Protein AF-A0A1I7U3C0-F1 (afdb_monomer)

Mean predicted aligned error: 9.34 Å

Foldseek 3Di:
DVLLVVLVCVLLVLLQQLLCVVVCVVVVHDTPLNVCDPVSLVSSVVSLVRNLVVQVVVCVVVVFDDLLVVLSVVLSVLSCCLSVPQDSNDSVSSVVSSVCVVVNVVSNVVSRVVRVVVVVVVPPVPVVVVVVVVVVVVVVVVD

InterPro domains:
  IPR000537 UbiA prenyltransferase [PF01040] (5-101)
  IPR039653 Prenyltransferase [PTHR11048] (1-119)

Secondary structure (DSSP, 8-state):
-HHHHHHHHHHHHHHHHHHSHHHHHHHT---HHHHHGGGHHHHHHHHHHHHHHHHHHHHHHTT--HHHHHHHHHHHHHHHHHHHH--TT-HHHHHHHHHHHHHHHHHHHHHHHHHHHHHHHHSSSHHHHHHHHHHHHHHHHT-

Organism: NCBI:txid1561998

Structure (mmCIF, N/CA/C/O backbone):
data_AF-A0A1I7U3C0-F1
#
_entry.id   AF-A0A1I7U3C0-F1
#
loop_
_atom_site.group_PDB
_atom_site.id
_atom_site.type_symbol
_atom_site.label_atom_id
_atom_site.label_alt_id
_atom_site.label_comp_id
_atom_site.label_asym_id
_atom_site.label_entity_id
_atom_site.label_seq_id
_atom_site.pdbx_PDB_ins_code
_atom_site.Cartn_x
_atom_site.Cartn_y
_atom_site.Cartn_z
_atom_site.occupancy
_atom_site.B_iso_or_equiv
_atom_site.auth_seq_id
_atom_site.auth_comp_id
_atom_site.auth_asym_id
_atom_site.auth_atom_id
_atom_site.pdbx_PDB_model_num
ATOM 1 N N . MET A 1 1 ? 12.879 0.092 -0.201 1.00 81.75 1 MET A N 1
ATOM 2 C CA . MET A 1 1 ? 11.985 -1.072 -0.008 1.00 81.75 1 MET A CA 1
ATOM 3 C C . MET A 1 1 ? 11.524 -1.217 1.436 1.00 81.75 1 MET A C 1
ATOM 5 O O . MET A 1 1 ? 10.326 -1.337 1.636 1.00 81.75 1 MET A O 1
ATOM 9 N N . TYR A 1 2 ? 12.410 -1.141 2.438 1.00 89.25 2 TYR A N 1
ATOM 10 C CA . TYR A 1 2 ? 12.000 -1.253 3.849 1.00 89.25 2 TYR A CA 1
ATOM 11 C C . TYR A 1 2 ? 10.955 -0.217 4.282 1.00 89.25 2 TYR A C 1
ATOM 13 O O . TYR A 1 2 ? 9.982 -0.588 4.920 1.00 89.25 2 TYR A O 1
ATOM 21 N N . ALA A 1 3 ? 11.093 1.050 3.871 1.00 91.12 3 ALA A N 1
ATOM 22 C CA . ALA A 1 3 ? 10.086 2.078 4.156 1.00 91.12 3 ALA A CA 1
ATOM 23 C C . ALA A 1 3 ? 8.696 1.706 3.607 1.00 91.12 3 ALA A C 1
ATOM 25 O O . ALA A 1 3 ? 7.725 1.732 4.355 1.00 91.12 3 ALA A O 1
ATOM 26 N N . ALA A 1 4 ? 8.624 1.261 2.345 1.00 91.94 4 ALA A N 1
ATOM 27 C CA . ALA A 1 4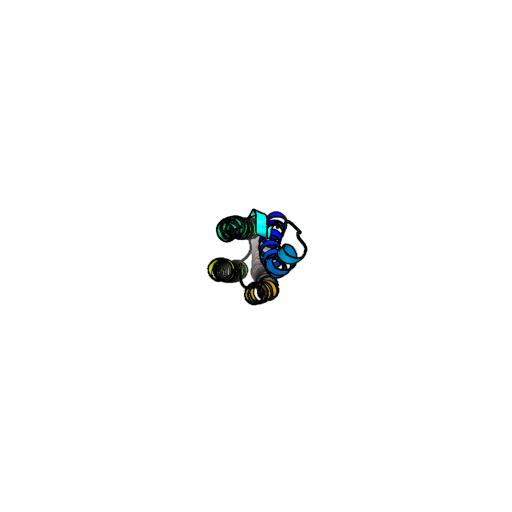 ? 7.376 0.803 1.736 1.00 91.94 4 ALA A CA 1
ATOM 28 C C . ALA A 1 4 ? 6.745 -0.360 2.513 1.00 91.94 4 ALA A C 1
ATOM 30 O O . ALA A 1 4 ? 5.541 -0.342 2.759 1.00 91.94 4 ALA A O 1
ATOM 31 N N . ALA A 1 5 ? 7.560 -1.346 2.908 1.00 91.94 5 ALA A N 1
ATOM 32 C CA . ALA A 1 5 ? 7.107 -2.500 3.677 1.00 91.94 5 ALA A CA 1
ATOM 33 C C . ALA A 1 5 ? 6.569 -2.079 5.050 1.00 91.94 5 ALA A C 1
ATOM 35 O O . ALA A 1 5 ? 5.457 -2.452 5.392 1.00 91.94 5 ALA A O 1
ATOM 36 N N . LEU A 1 6 ? 7.301 -1.236 5.785 1.00 93.75 6 LEU A N 1
ATOM 37 C CA . LEU A 1 6 ? 6.867 -0.714 7.083 1.00 93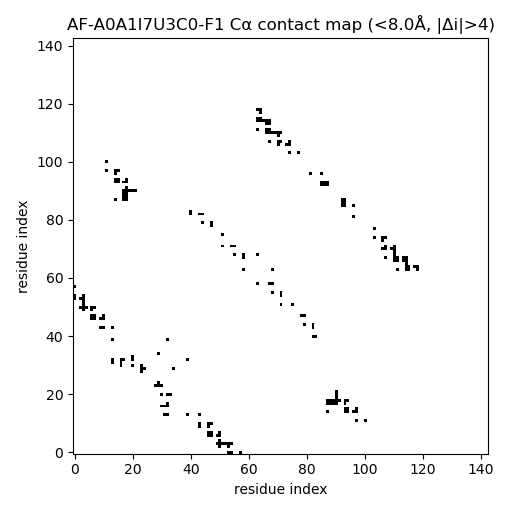.75 6 LEU A CA 1
ATOM 38 C C . LEU A 1 6 ? 5.559 0.073 6.974 1.00 93.75 6 LEU A C 1
ATOM 40 O O . LEU A 1 6 ? 4.642 -0.139 7.757 1.00 93.75 6 LEU A O 1
ATOM 44 N N . GLN A 1 7 ? 5.451 0.967 5.992 1.00 92.75 7 GLN A N 1
ATOM 45 C CA . GLN A 1 7 ? 4.244 1.766 5.777 1.00 92.75 7 GLN A CA 1
ATOM 46 C C . GLN A 1 7 ? 3.054 0.889 5.390 1.00 92.75 7 GLN A C 1
ATOM 48 O O . GLN A 1 7 ? 1.956 1.098 5.894 1.00 92.75 7 GLN A O 1
ATOM 53 N N . TRP A 1 8 ? 3.272 -0.128 4.554 1.00 92.44 8 TRP A N 1
ATOM 54 C CA . TRP A 1 8 ? 2.225 -1.077 4.191 1.00 92.44 8 TRP A CA 1
ATOM 55 C C . TRP A 1 8 ? 1.790 -1.925 5.391 1.00 92.44 8 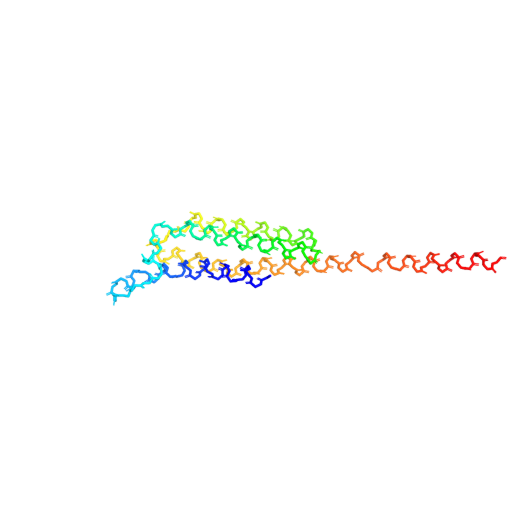TRP A C 1
ATOM 57 O O . TRP A 1 8 ? 0.590 -2.089 5.596 1.00 92.44 8 TRP A O 1
ATOM 67 N N . THR A 1 9 ? 2.735 -2.362 6.231 1.00 92.88 9 THR A N 1
ATOM 68 C CA . THR A 1 9 ? 2.453 -3.007 7.523 1.00 92.88 9 THR A CA 1
ATOM 69 C C . THR A 1 9 ? 1.570 -2.151 8.404 1.00 92.88 9 THR A C 1
ATOM 71 O O . THR A 1 9 ? 0.535 -2.620 8.861 1.00 92.88 9 THR A O 1
ATOM 74 N N . LEU A 1 10 ? 1.889 -0.865 8.547 1.00 91.69 10 LEU A N 1
ATOM 75 C CA . LEU A 1 10 ? 1.047 0.050 9.312 1.00 91.69 10 LEU A CA 1
ATOM 76 C C . LEU A 1 10 ? -0.375 0.154 8.748 1.00 91.69 10 LEU A C 1
ATOM 78 O O . LEU A 1 10 ? -1.316 0.270 9.531 1.00 91.69 10 LEU A O 1
ATOM 82 N N . VAL A 1 11 ? -0.559 0.095 7.423 1.00 91.25 11 VAL A N 1
ATOM 83 C CA . VAL A 1 11 ? -1.899 0.102 6.817 1.00 91.25 11 VAL A CA 1
ATOM 84 C C . VAL A 1 11 ? -2.683 -1.140 7.234 1.00 91.25 11 VAL A C 1
ATOM 86 O O . VAL A 1 11 ? -3.770 -1.003 7.799 1.00 91.25 11 VAL A O 1
ATOM 89 N N . TYR A 1 12 ? -2.167 -2.342 6.959 1.00 89.69 12 TYR A N 1
ATOM 90 C CA . TYR A 1 12 ? -2.944 -3.557 7.205 1.00 89.69 12 TYR A CA 1
ATOM 91 C C . TYR A 1 12 ? -3.083 -3.883 8.696 1.00 89.69 12 TYR A C 1
ATOM 93 O O . TYR A 1 12 ? -4.153 -4.334 9.093 1.00 89.69 12 TYR A O 1
ATOM 101 N N . ASP A 1 13 ? -2.085 -3.576 9.532 1.00 89.31 13 ASP A N 1
ATOM 102 C CA . ASP A 1 13 ? -2.172 -3.749 10.989 1.00 89.31 13 ASP A CA 1
ATOM 103 C C . ASP A 1 13 ? -3.212 -2.808 11.598 1.00 89.31 13 ASP A C 1
ATOM 105 O O . ASP A 1 13 ? -3.932 -3.180 12.519 1.00 89.31 13 ASP A O 1
ATOM 109 N N . THR A 1 14 ? -3.338 -1.586 11.071 1.00 89.12 14 THR A N 1
ATOM 110 C CA . THR A 1 14 ? -4.357 -0.639 11.545 1.00 89.12 14 THR A CA 1
ATOM 111 C C . THR A 1 14 ? -5.766 -1.083 11.145 1.00 89.12 14 THR A C 1
ATOM 113 O O . THR A 1 14 ? -6.700 -0.910 11.925 1.00 89.12 14 THR A O 1
ATOM 116 N N . ILE A 1 15 ? -5.936 -1.671 9.954 1.00 88.06 15 ILE A N 1
ATOM 117 C CA . ILE A 1 15 ? -7.212 -2.281 9.544 1.00 88.06 15 ILE A CA 1
ATOM 118 C C . ILE A 1 15 ? -7.531 -3.483 10.441 1.00 88.06 15 ILE A C 1
ATOM 120 O O . ILE A 1 15 ? -8.658 -3.609 10.913 1.00 88.06 15 ILE A O 1
ATOM 124 N N . TYR A 1 16 ? -6.536 -4.324 10.728 1.00 85.56 16 TYR A N 1
ATOM 125 C CA . TYR A 1 16 ? -6.693 -5.475 11.612 1.00 85.56 16 TYR A CA 1
ATOM 126 C C . TYR A 1 16 ? -7.025 -5.054 13.053 1.00 85.56 16 TYR A C 1
ATOM 128 O O . TYR A 1 16 ? -7.919 -5.617 13.667 1.00 85.56 16 TYR A O 1
ATOM 136 N N . ALA A 1 17 ? -6.424 -3.982 13.572 1.00 85.12 17 ALA A N 1
ATOM 137 C CA . ALA A 1 17 ? -6.768 -3.453 14.895 1.00 85.12 17 ALA A CA 1
ATOM 138 C C . ALA A 1 17 ? -8.245 -3.023 15.011 1.00 85.12 17 ALA A C 1
ATOM 140 O O . ALA A 1 17 ? -8.805 -3.025 16.104 1.00 85.12 17 ALA A O 1
ATOM 141 N N . HIS A 1 18 ? -8.888 -2.653 13.898 1.00 84.44 18 HIS A N 1
ATOM 142 C CA . HIS A 1 18 ? -10.319 -2.341 13.871 1.00 84.44 18 HIS A CA 1
ATOM 143 C C . HIS A 1 18 ? -11.218 -3.576 13.827 1.00 84.44 18 HIS A C 1
ATOM 145 O O . HIS A 1 18 ? -12.396 -3.463 14.159 1.00 84.44 18 HIS A O 1
ATOM 151 N N . GLN A 1 19 ? -10.686 -4.743 13.463 1.00 83.69 19 GLN A N 1
ATOM 152 C CA . GLN A 1 19 ? -11.399 -6.016 13.560 1.00 83.69 19 GLN A CA 1
ATOM 153 C C . GLN A 1 19 ? -11.693 -6.371 15.022 1.00 83.69 19 GLN A C 1
ATOM 155 O O . GLN A 1 19 ? -12.832 -6.694 15.351 1.00 83.69 19 GLN A O 1
ATOM 160 N N . ASP A 1 20 ? -10.695 -6.217 15.893 1.00 80.00 20 ASP A N 1
ATOM 161 C CA . ASP A 1 20 ? -10.780 -6.596 17.309 1.00 80.00 20 ASP A CA 1
ATOM 162 C C . ASP A 1 20 ? -11.345 -5.466 18.197 1.00 80.00 20 ASP A C 1
ATOM 164 O O . ASP A 1 20 ? -11.572 -5.644 19.391 1.00 80.00 20 ASP A O 1
ATOM 168 N N . LYS A 1 21 ? -11.652 -4.295 17.616 1.00 77.44 21 LYS A N 1
AT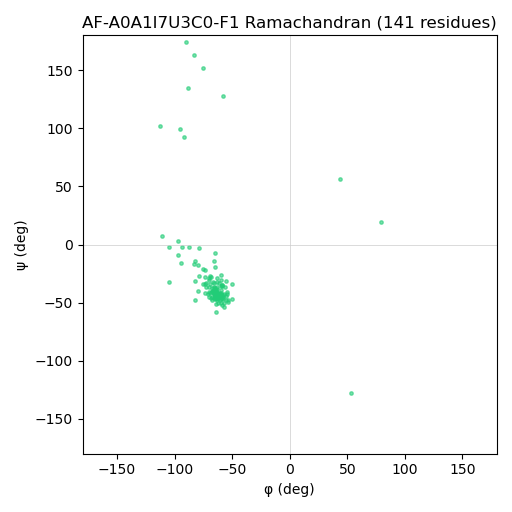OM 169 C CA . LYS A 1 21 ? -12.119 -3.092 18.332 1.00 77.44 21 LYS A CA 1
ATOM 170 C C . LYS A 1 21 ? -13.350 -3.338 19.210 1.00 77.44 21 LYS A C 1
ATOM 172 O O . LYS A 1 21 ? -13.440 -2.772 20.297 1.00 77.44 21 LYS A O 1
ATOM 177 N N . ALA A 1 22 ? -14.324 -4.115 18.734 1.00 69.88 22 ALA A N 1
ATOM 178 C CA . ALA A 1 22 ? -15.543 -4.393 19.497 1.00 69.88 22 ALA A CA 1
ATOM 179 C C . ALA A 1 22 ? -15.248 -5.255 20.735 1.00 69.88 22 ALA A C 1
ATOM 181 O O . ALA A 1 22 ? -15.754 -4.966 21.822 1.00 69.88 22 ALA A O 1
ATOM 182 N N . ASP A 1 23 ? -14.377 -6.250 20.577 1.00 72.56 23 ASP A N 1
ATOM 183 C CA . ASP A 1 23 ? -13.955 -7.136 21.657 1.00 72.56 23 ASP A CA 1
ATOM 184 C C . ASP A 1 23 ? -13.061 -6.390 22.657 1.00 72.56 23 ASP A C 1
ATOM 186 O O . ASP A 1 23 ? -13.306 -6.471 23.861 1.00 72.56 23 ASP A O 1
ATOM 190 N N . ASP A 1 24 ? -12.126 -5.560 22.177 1.00 72.69 24 ASP A N 1
ATOM 191 C CA . ASP A 1 24 ? -11.259 -4.683 22.979 1.00 72.69 24 ASP A CA 1
ATOM 192 C C . ASP A 1 24 ? -12.056 -3.759 23.912 1.00 72.69 24 ASP A C 1
ATOM 194 O O . ASP A 1 24 ? -11.702 -3.580 25.082 1.00 72.69 24 ASP A O 1
ATOM 198 N N . ILE A 1 25 ? -13.154 -3.180 23.409 1.00 72.62 25 ILE A N 1
ATOM 199 C CA . ILE A 1 25 ? -14.051 -2.322 24.194 1.00 72.62 25 ILE A CA 1
ATOM 200 C C . ILE A 1 25 ? -14.724 -3.127 25.309 1.00 72.62 25 ILE A C 1
ATOM 202 O O . ILE A 1 25 ? -14.822 -2.632 26.433 1.00 72.62 25 ILE A O 1
ATOM 206 N N . MET A 1 26 ? -15.159 -4.361 25.030 1.00 68.81 26 MET A N 1
ATOM 207 C CA . MET A 1 26 ? -15.803 -5.216 26.033 1.00 68.81 26 MET A CA 1
ATOM 208 C C . MET A 1 26 ? -14.848 -5.644 27.153 1.00 68.81 26 MET A C 1
ATOM 21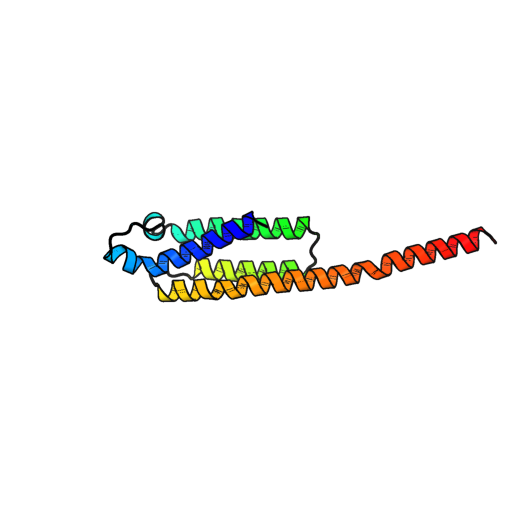0 O O . MET A 1 26 ? -15.281 -5.780 28.297 1.00 68.81 26 MET A O 1
ATOM 214 N N . ILE A 1 27 ? -13.558 -5.820 26.853 1.00 75.94 27 ILE A N 1
ATOM 215 C CA . ILE A 1 27 ? -12.527 -6.199 27.837 1.00 75.94 27 ILE A CA 1
ATOM 216 C C . ILE A 1 27 ? -11.791 -4.997 28.459 1.00 75.94 27 ILE A C 1
ATOM 218 O O . ILE A 1 27 ? -10.956 -5.179 29.345 1.00 75.94 27 ILE A O 1
ATOM 222 N N . GLY A 1 28 ? -12.102 -3.767 28.035 1.00 67.75 28 GLY A N 1
ATOM 223 C CA . GLY A 1 28 ? -11.551 -2.528 28.596 1.00 67.75 28 GLY A CA 1
ATOM 224 C C . GLY A 1 28 ? -10.137 -2.161 28.123 1.00 67.75 28 GLY A C 1
ATOM 225 O O . GLY A 1 28 ? -9.460 -1.364 28.781 1.00 67.75 28 GLY A O 1
ATOM 226 N N . VAL A 1 29 ? -9.673 -2.711 26.998 1.00 71.88 29 VAL A N 1
ATOM 227 C CA . VAL A 1 29 ? -8.348 -2.431 26.420 1.00 71.88 29 VAL A CA 1
ATOM 228 C C . VAL A 1 29 ? -8.421 -1.217 25.486 1.00 71.88 29 VAL A C 1
ATOM 230 O O . VAL A 1 29 ? -9.315 -1.087 24.656 1.00 71.88 29 VAL A O 1
ATOM 233 N N . LYS A 1 30 ? -7.460 -0.290 25.607 1.00 61.56 30 LYS A N 1
ATOM 234 C CA . LYS A 1 30 ? -7.340 0.876 24.713 1.00 61.56 30 LYS A CA 1
ATOM 235 C C . LYS A 1 30 ? -6.422 0.553 23.533 1.00 61.56 30 LYS A C 1
ATOM 237 O O . LYS A 1 30 ? -5.212 0.745 23.639 1.00 61.56 30 LYS A O 1
ATOM 242 N N . SER A 1 31 ? -6.977 0.093 22.417 1.00 66.56 31 SER A N 1
ATOM 243 C CA . SER A 1 31 ? -6.208 -0.192 21.199 1.00 66.56 31 SER A CA 1
ATOM 244 C C . SER A 1 31 ? -5.946 1.048 20.332 1.00 66.56 31 SER A C 1
ATOM 246 O O . SER A 1 31 ? -6.580 2.100 20.468 1.00 66.56 31 SER A O 1
ATOM 248 N N . THR A 1 32 ? -4.983 0.940 19.411 1.00 68.19 32 THR A N 1
ATOM 249 C CA . THR A 1 32 ? -4.651 1.981 18.414 1.00 68.19 32 THR A CA 1
ATOM 250 C C . THR A 1 32 ? -5.874 2.377 17.581 1.00 68.19 32 THR A C 1
ATOM 252 O O . THR A 1 32 ? -6.030 3.545 17.223 1.00 68.19 32 THR A O 1
ATOM 255 N N . ALA A 1 33 ? -6.777 1.420 17.360 1.00 66.50 33 ALA A N 1
ATOM 256 C CA . ALA A 1 33 ? -8.094 1.596 16.769 1.00 66.50 33 ALA A CA 1
ATOM 257 C C . ALA A 1 33 ? -8.934 2.669 17.485 1.00 66.50 33 ALA A C 1
ATOM 259 O O . ALA A 1 33 ? -9.429 3.611 16.862 1.00 66.50 33 ALA A O 1
ATOM 260 N N . LEU A 1 34 ? -9.029 2.590 18.814 1.00 65.12 34 LEU A N 1
ATOM 261 C CA . LEU A 1 34 ? -9.722 3.586 19.638 1.00 65.12 34 LEU A CA 1
ATOM 262 C C . LEU A 1 34 ? -9.036 4.956 19.602 1.00 65.12 34 LEU A C 1
ATOM 264 O O . LEU A 1 34 ? -9.713 5.979 19.663 1.00 65.12 34 LEU A O 1
ATOM 268 N N . ARG A 1 35 ? -7.701 4.991 19.486 1.00 73.12 35 ARG A N 1
ATOM 269 C CA . ARG A 1 35 ? -6.933 6.246 19.464 1.00 73.12 35 ARG A CA 1
ATOM 270 C C . ARG A 1 35 ? -7.031 6.993 18.132 1.00 73.12 35 ARG A C 1
ATOM 272 O O . ARG A 1 35 ? -6.982 8.218 18.135 1.00 73.12 35 ARG A O 1
ATOM 279 N N . LEU A 1 36 ? -7.124 6.273 17.014 1.00 75.00 36 LEU A N 1
ATOM 280 C CA . LEU A 1 36 ? -7.267 6.861 15.677 1.00 75.00 36 LEU A CA 1
ATOM 281 C C . LEU A 1 36 ? -8.720 7.232 15.355 1.00 75.00 36 LEU A C 1
ATOM 283 O O . LEU A 1 36 ? -8.943 8.203 14.635 1.00 75.00 36 LEU A O 1
ATOM 287 N N . GLY A 1 37 ? -9.692 6.492 15.896 1.00 75.56 37 GLY A N 1
ATOM 288 C CA . GLY A 1 37 ? -11.112 6.823 15.788 1.00 75.56 37 GLY A CA 1
ATOM 289 C C . GLY A 1 37 ? -11.571 7.033 14.341 1.00 75.56 37 GLY A C 1
ATOM 290 O O . GLY A 1 37 ? -11.343 6.194 13.474 1.00 75.56 37 GLY A O 1
ATOM 291 N N . GLU A 1 38 ? -12.222 8.165 14.077 1.00 75.75 38 GLU A N 1
ATOM 292 C CA . GLU A 1 38 ? -12.726 8.525 12.742 1.00 75.75 38 GLU A CA 1
ATOM 293 C C . GLU A 1 38 ? -11.616 8.974 11.777 1.00 75.75 38 GLU A C 1
ATOM 295 O O . GLU A 1 38 ? -11.766 8.886 10.556 1.00 75.75 38 GLU A O 1
ATOM 300 N N . ASP A 1 39 ? -10.461 9.396 12.301 1.00 85.75 39 ASP A N 1
ATOM 301 C CA . ASP A 1 39 ? -9.326 9.840 11.492 1.00 85.75 39 ASP A CA 1
ATOM 302 C C . ASP A 1 39 ? -8.514 8.674 10.913 1.00 85.75 39 ASP A C 1
ATOM 304 O O . ASP A 1 39 ? -7.590 8.905 10.126 1.00 85.75 39 ASP A O 1
ATOM 308 N N . THR A 1 40 ? -8.852 7.417 11.230 1.00 87.69 40 THR A N 1
ATOM 309 C CA . THR A 1 40 ? -8.129 6.244 10.718 1.00 87.69 40 THR A CA 1
ATOM 310 C C . THR A 1 40 ? -7.956 6.290 9.205 1.00 87.69 40 THR A C 1
ATOM 312 O O . THR A 1 40 ? -6.841 6.112 8.726 1.00 87.69 40 THR A O 1
ATOM 315 N N . LYS A 1 41 ? -9.009 6.594 8.434 1.00 88.50 41 LYS A N 1
ATOM 316 C CA . LYS A 1 41 ? -8.910 6.628 6.964 1.00 88.50 41 LYS A CA 1
ATOM 317 C C . LYS A 1 41 ? -7.905 7.668 6.460 1.00 88.50 41 LYS A C 1
ATOM 319 O O . LYS A 1 41 ? -7.234 7.423 5.457 1.00 88.50 41 LYS A O 1
ATOM 324 N N . LYS A 1 42 ? -7.745 8.797 7.162 1.00 90.69 42 LYS A N 1
ATOM 325 C CA . LYS A 1 42 ? -6.750 9.826 6.814 1.00 90.69 42 LYS A CA 1
ATOM 326 C C . LYS A 1 42 ? -5.330 9.314 7.040 1.00 90.69 42 LYS A C 1
ATOM 328 O O . LYS A 1 42 ? -4.488 9.447 6.157 1.00 90.69 42 LYS A O 1
ATOM 333 N N . TRP A 1 43 ? -5.079 8.676 8.182 1.00 90.94 43 TRP A N 1
ATOM 334 C CA . TRP A 1 43 ? -3.775 8.080 8.490 1.00 90.94 43 TRP A CA 1
ATOM 335 C C . TRP A 1 43 ? -3.432 6.913 7.562 1.00 90.94 43 TRP A C 1
ATOM 337 O O . TRP A 1 43 ? -2.322 6.863 7.038 1.00 90.94 43 TRP A O 1
ATOM 347 N N . LEU A 1 44 ? -4.399 6.037 7.275 1.00 92.69 44 LEU A N 1
ATOM 348 C CA . LEU A 1 44 ? -4.247 4.970 6.283 1.00 92.69 44 LEU A CA 1
ATOM 349 C C . LEU A 1 44 ? -3.890 5.537 4.906 1.00 92.69 44 LEU A C 1
ATOM 351 O O . LEU A 1 44 ? -2.987 5.024 4.254 1.00 92.69 44 LEU A O 1
ATOM 355 N N . SER A 1 45 ? -4.546 6.624 4.488 1.00 93.62 45 SER A N 1
ATOM 356 C CA . SER A 1 45 ? -4.238 7.303 3.224 1.00 93.62 45 SER A CA 1
ATOM 357 C C . SER A 1 45 ? -2.813 7.857 3.210 1.00 93.62 45 SER A C 1
ATOM 359 O O . SER A 1 45 ? -2.100 7.677 2.227 1.00 93.62 45 SER A O 1
ATOM 361 N N . ALA A 1 46 ? -2.363 8.484 4.302 1.00 94.56 46 ALA A N 1
ATOM 362 C CA . ALA A 1 46 ? -1.003 9.007 4.413 1.00 94.56 46 ALA A CA 1
ATOM 363 C C . ALA A 1 46 ? 0.053 7.891 4.325 1.00 94.56 46 ALA A C 1
ATOM 365 O O . ALA A 1 46 ? 1.019 8.012 3.569 1.00 94.56 46 ALA A O 1
ATOM 366 N N . PHE A 1 47 ? -0.149 6.780 5.041 1.00 94.06 47 PHE A N 1
ATOM 367 C CA . PHE A 1 47 ? 0.738 5.621 4.945 1.00 94.06 47 PHE A CA 1
ATOM 368 C C . PHE A 1 47 ? 0.688 4.979 3.560 1.00 94.06 47 PHE A C 1
ATOM 370 O O . PHE A 1 47 ? 1.741 4.677 3.008 1.00 94.06 47 PHE A O 1
ATOM 377 N N . GLY A 1 48 ? -0.495 4.857 2.957 1.00 94.75 48 GLY A N 1
ATOM 378 C CA . GLY A 1 48 ? -0.651 4.293 1.621 1.00 94.75 48 GLY A CA 1
ATOM 379 C C . GLY A 1 48 ? 0.042 5.117 0.534 1.00 94.75 48 GLY A C 1
ATOM 380 O O . GLY A 1 48 ? 0.751 4.556 -0.300 1.00 94.75 48 GLY A O 1
ATOM 381 N N . ILE A 1 49 ? -0.068 6.450 0.584 1.00 96.38 49 ILE A N 1
ATOM 382 C CA . ILE A 1 49 ? 0.692 7.356 -0.293 1.00 96.38 49 ILE A CA 1
ATOM 383 C C . ILE A 1 49 ? 2.196 7.152 -0.084 1.00 96.38 49 ILE A C 1
ATOM 385 O O . ILE A 1 49 ? 2.946 7.043 -1.054 1.00 96.38 49 ILE A O 1
ATOM 389 N N . GLY A 1 50 ? 2.635 7.049 1.172 1.00 96.19 50 GLY A N 1
ATOM 390 C CA . GLY A 1 50 ? 4.025 6.771 1.518 1.00 96.19 50 GLY A CA 1
ATOM 391 C C . GLY A 1 50 ? 4.541 5.443 0.949 1.00 96.19 50 GLY A C 1
ATOM 392 O O . GLY A 1 50 ? 5.634 5.407 0.379 1.00 96.19 50 GLY A O 1
ATOM 393 N N . THR A 1 51 ? 3.740 4.377 1.031 1.00 95.69 51 THR A N 1
ATOM 394 C CA . THR A 1 51 ? 4.043 3.069 0.435 1.00 95.69 51 THR A CA 1
ATOM 395 C C . THR A 1 51 ? 4.232 3.191 -1.071 1.00 95.69 51 THR A C 1
ATOM 397 O O . THR A 1 51 ? 5.261 2.757 -1.588 1.00 95.69 51 THR A O 1
ATOM 400 N N . VAL A 1 52 ? 3.279 3.809 -1.777 1.00 96.69 52 VAL A N 1
ATOM 401 C CA . VAL A 1 52 ? 3.335 3.969 -3.238 1.00 96.69 52 VAL A CA 1
ATOM 402 C C . VAL A 1 52 ? 4.540 4.812 -3.647 1.00 96.69 52 VAL A C 1
ATOM 404 O O . VAL A 1 52 ? 5.287 4.406 -4.532 1.00 96.69 52 VAL A O 1
ATOM 407 N N . ALA A 1 53 ? 4.800 5.931 -2.967 1.00 97.12 53 ALA A N 1
ATOM 408 C CA . ALA A 1 53 ? 5.959 6.779 -3.238 1.00 97.12 53 ALA A CA 1
ATOM 409 C C . ALA A 1 53 ? 7.285 6.021 -3.054 1.00 97.12 53 ALA A C 1
ATOM 411 O O . ALA A 1 53 ? 8.166 6.078 -3.914 1.00 97.12 53 ALA A O 1
ATOM 412 N N . SER A 1 54 ? 7.407 5.259 -1.965 1.00 95.88 54 SER A N 1
ATOM 413 C CA . SER A 1 54 ? 8.588 4.442 -1.682 1.00 95.88 54 SER A CA 1
ATOM 414 C C . SER A 1 54 ? 8.788 3.320 -2.706 1.00 95.88 54 SER A C 1
ATOM 416 O O . SER A 1 54 ? 9.928 3.020 -3.064 1.00 95.88 54 SER A O 1
ATOM 418 N N . LEU A 1 55 ? 7.708 2.693 -3.188 1.00 95.19 55 LEU A N 1
ATOM 419 C CA . LEU A 1 55 ? 7.773 1.689 -4.254 1.00 95.19 55 LEU A CA 1
ATOM 420 C C . LEU A 1 55 ? 8.196 2.322 -5.581 1.00 95.19 55 LEU A C 1
ATOM 422 O O . LEU A 1 55 ? 9.153 1.849 -6.187 1.00 95.19 55 LEU A O 1
ATOM 426 N N . THR A 1 56 ? 7.585 3.440 -5.980 1.00 96.38 56 THR A N 1
ATOM 427 C CA . THR A 1 56 ? 7.981 4.195 -7.179 1.00 96.38 56 THR A CA 1
ATOM 428 C C . THR A 1 56 ? 9.470 4.538 -7.155 1.00 96.38 56 THR A C 1
ATOM 430 O O . THR A 1 56 ? 10.175 4.277 -8.129 1.00 96.38 56 THR A O 1
ATOM 433 N N . ALA A 1 57 ? 9.971 5.053 -6.027 1.00 96.12 57 ALA A N 1
ATOM 434 C CA . ALA A 1 57 ? 11.388 5.363 -5.858 1.00 96.12 57 ALA A CA 1
ATOM 435 C C . ALA A 1 57 ? 12.280 4.120 -6.018 1.00 96.12 57 ALA A C 1
ATOM 437 O O . ALA A 1 57 ? 13.339 4.204 -6.633 1.00 96.12 57 ALA A O 1
ATOM 438 N N . CYS A 1 58 ? 11.855 2.954 -5.520 1.00 94.19 58 CYS A N 1
ATOM 439 C CA . CYS A 1 58 ? 12.583 1.699 -5.722 1.00 94.19 58 CYS A CA 1
ATOM 440 C C . CYS A 1 58 ? 12.575 1.220 -7.176 1.00 94.19 58 CYS A C 1
ATOM 442 O O . CYS A 1 58 ? 13.606 0.736 -7.638 1.00 94.19 58 CYS A O 1
ATOM 444 N N . GLY A 1 59 ? 11.449 1.356 -7.881 1.00 92.81 59 GLY A N 1
ATOM 445 C CA . GLY A 1 59 ? 11.352 1.030 -9.305 1.00 92.81 59 GLY A CA 1
ATOM 446 C C . GLY A 1 59 ? 12.326 1.849 -10.145 1.00 92.81 59 GLY A C 1
ATOM 447 O O . GLY A 1 59 ? 13.069 1.278 -10.938 1.00 92.81 59 GLY A O 1
ATOM 448 N N . ILE A 1 60 ? 12.381 3.162 -9.888 1.00 94.25 60 ILE A N 1
ATOM 449 C CA . ILE A 1 60 ? 13.321 4.086 -10.539 1.00 94.25 60 ILE A CA 1
ATOM 450 C C . ILE A 1 60 ? 14.766 3.725 -10.177 1.00 94.25 60 ILE A C 1
ATOM 452 O O . ILE A 1 60 ? 15.585 3.528 -11.061 1.00 94.25 60 ILE A O 1
ATOM 456 N N . ALA A 1 61 ? 15.080 3.570 -8.887 1.00 93.81 61 ALA A N 1
ATOM 457 C CA . ALA A 1 61 ? 16.445 3.289 -8.429 1.00 93.81 61 ALA A CA 1
ATOM 458 C C . ALA A 1 61 ? 16.994 1.919 -8.872 1.00 93.81 61 ALA A C 1
ATOM 460 O O . ALA A 1 61 ? 18.187 1.670 -8.733 1.00 93.81 61 ALA A O 1
ATOM 461 N N . SER A 1 62 ? 16.131 1.019 -9.351 1.00 90.50 62 SER A N 1
ATOM 462 C CA . SER A 1 62 ? 16.510 -0.324 -9.806 1.00 90.50 62 SER A CA 1
ATOM 463 C C . SER A 1 62 ? 16.375 -0.499 -11.323 1.00 90.50 62 SER A C 1
ATOM 465 O O . SER A 1 62 ? 16.474 -1.635 -11.801 1.00 90.50 62 SER A O 1
ATOM 467 N N . ASP A 1 63 ? 16.096 0.584 -12.061 1.00 90.56 63 ASP A N 1
ATOM 468 C CA . ASP A 1 63 ? 15.802 0.605 -13.499 1.00 90.56 63 ASP A CA 1
ATOM 469 C C . ASP A 1 63 ? 14.851 -0.534 -13.900 1.00 90.56 63 ASP A C 1
ATOM 471 O O . ASP A 1 63 ? 15.211 -1.435 -14.666 1.00 90.56 63 ASP A O 1
ATOM 475 N N . GLN A 1 64 ? 13.678 -0.583 -13.265 1.00 90.81 64 GLN A N 1
ATOM 476 C CA . GLN A 1 64 ? 12.653 -1.580 -13.580 1.00 90.81 64 GLN A CA 1
ATOM 477 C C . GLN A 1 64 ? 11.937 -1.241 -14.893 1.00 90.81 64 GLN A C 1
ATOM 479 O O . GLN A 1 64 ? 11.812 -0.080 -15.271 1.00 90.81 64 GLN A O 1
ATOM 484 N N . THR A 1 65 ? 11.434 -2.265 -15.580 1.00 92.19 65 THR A N 1
ATOM 485 C CA . THR A 1 65 ? 10.731 -2.126 -16.860 1.00 92.19 65 THR A CA 1
ATOM 486 C C . THR A 1 65 ? 9.222 -1.939 -16.655 1.00 92.19 65 THR A C 1
ATOM 488 O O . THR A 1 65 ? 8.695 -2.026 -15.541 1.00 92.19 65 THR A O 1
ATOM 491 N N . TRP A 1 66 ? 8.487 -1.675 -17.740 1.00 92.38 66 TRP A N 1
ATOM 492 C CA . TRP A 1 66 ? 7.049 -1.375 -17.714 1.00 92.38 66 TRP A CA 1
ATOM 493 C C . TRP A 1 66 ? 6.147 -2.365 -16.928 1.00 92.38 66 TRP A C 1
ATOM 495 O O . TRP A 1 66 ? 5.200 -1.881 -16.300 1.00 92.38 66 TRP A O 1
ATOM 505 N N . PRO A 1 67 ? 6.396 -3.697 -16.855 1.00 93.00 67 PRO A N 1
ATOM 506 C CA . PRO A 1 67 ? 5.542 -4.616 -16.095 1.00 93.00 67 PRO A CA 1
ATOM 507 C C . PRO A 1 67 ? 5.532 -4.316 -14.595 1.00 93.00 67 PRO A C 1
ATOM 509 O O . PRO A 1 67 ? 4.506 -4.491 -13.935 1.00 93.00 67 PRO A O 1
ATOM 512 N N . TYR A 1 68 ? 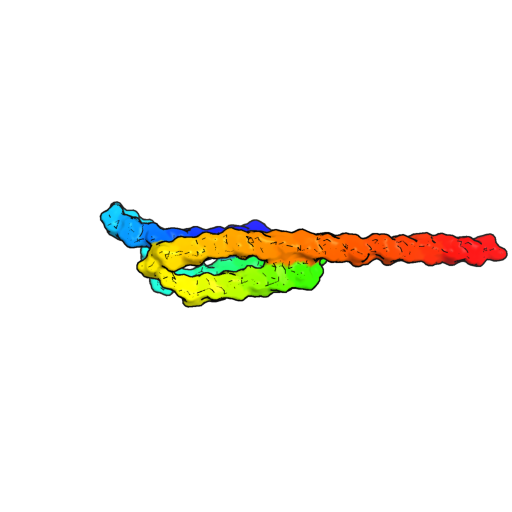6.649 -3.821 -14.054 1.00 94.62 68 TYR A N 1
ATOM 513 C CA . TYR A 1 68 ? 6.723 -3.388 -12.662 1.00 94.62 68 TYR A CA 1
ATOM 514 C C . TYR A 1 68 ? 5.746 -2.237 -12.396 1.00 94.62 68 TYR A C 1
ATOM 516 O O . TYR A 1 68 ? 4.999 -2.267 -11.420 1.00 94.62 68 TYR A O 1
ATOM 524 N N . TYR A 1 69 ? 5.704 -1.247 -13.290 1.00 94.75 69 TYR A N 1
ATOM 525 C CA . TYR A 1 69 ? 4.827 -0.085 -13.150 1.00 94.75 69 TYR A CA 1
ATOM 526 C C . TYR A 1 69 ? 3.347 -0.438 -13.338 1.00 94.75 69 TYR A C 1
ATOM 528 O O . TYR A 1 69 ? 2.494 0.147 -12.672 1.00 94.75 69 TYR A O 1
ATOM 536 N N . VAL A 1 70 ? 3.031 -1.442 -14.162 1.00 96.31 70 VAL A N 1
ATOM 537 C CA . VAL A 1 70 ? 1.669 -1.994 -14.261 1.00 96.31 70 VAL A CA 1
ATOM 538 C C . VAL A 1 70 ? 1.255 -2.672 -12.954 1.00 96.31 70 VAL A C 1
ATOM 540 O O . VAL A 1 70 ? 0.168 -2.402 -12.439 1.00 96.31 70 VAL A O 1
ATOM 543 N N . ALA A 1 71 ? 2.127 -3.493 -12.364 1.00 95.25 71 ALA A N 1
ATOM 544 C CA . ALA A 1 71 ? 1.865 -4.107 -11.063 1.00 95.25 71 ALA A CA 1
ATOM 545 C C . ALA A 1 71 ? 1.746 -3.060 -9.942 1.00 95.25 71 ALA A C 1
ATOM 547 O O . ALA A 1 71 ? 0.882 -3.177 -9.071 1.00 95.25 71 ALA A O 1
ATOM 548 N N . LEU A 1 72 ? 2.560 -2.003 -9.983 1.00 95.81 72 LEU A N 1
ATOM 549 C CA . LEU A 1 72 ? 2.481 -0.877 -9.055 1.00 95.81 72 LEU A CA 1
ATOM 550 C C . LEU A 1 72 ? 1.156 -0.115 -9.193 1.00 95.81 72 LEU A C 1
ATOM 552 O O . LEU A 1 72 ? 0.545 0.227 -8.179 1.00 95.81 72 LEU A O 1
ATOM 556 N N . ALA A 1 73 ? 0.675 0.111 -10.417 1.00 96.44 73 ALA A N 1
ATOM 557 C CA . ALA A 1 73 ? -0.621 0.739 -10.662 1.00 96.44 73 ALA A CA 1
ATOM 558 C C . ALA A 1 73 ? -1.773 -0.117 -10.111 1.00 96.44 73 ALA A C 1
ATOM 560 O O . ALA A 1 73 ? -2.636 0.403 -9.403 1.00 96.44 73 ALA A O 1
ATOM 561 N N . ALA A 1 74 ? -1.747 -1.433 -10.347 1.00 95.62 74 ALA A N 1
ATOM 562 C CA . ALA A 1 74 ? -2.728 -2.364 -9.788 1.00 95.62 74 ALA A CA 1
ATOM 563 C C . ALA A 1 74 ? -2.696 -2.380 -8.248 1.00 95.62 74 ALA A C 1
ATOM 565 O O . ALA A 1 74 ? -3.740 -2.283 -7.604 1.00 95.62 74 ALA A O 1
ATOM 566 N N . THR A 1 75 ? -1.498 -2.408 -7.656 1.00 94.38 75 THR A N 1
ATOM 567 C CA . THR A 1 75 ? -1.292 -2.331 -6.199 1.00 94.38 75 THR A CA 1
ATOM 568 C C . THR A 1 75 ? -1.853 -1.025 -5.628 1.00 94.38 75 THR A C 1
ATOM 570 O O . THR A 1 75 ? -2.542 -1.036 -4.610 1.00 94.38 75 THR A O 1
ATOM 573 N N . THR A 1 76 ? -1.613 0.100 -6.305 1.00 95.81 76 THR A N 1
ATOM 574 C CA . THR A 1 76 ? -2.114 1.426 -5.908 1.00 95.81 76 THR A CA 1
ATOM 575 C C . THR A 1 76 ? -3.638 1.490 -5.971 1.00 95.81 76 THR A C 1
ATOM 577 O O . THR A 1 76 ? -4.272 1.974 -5.034 1.00 95.81 76 THR A O 1
ATOM 580 N N . ALA A 1 77 ? -4.242 0.961 -7.039 1.00 95.69 77 ALA A N 1
ATOM 581 C CA . ALA A 1 77 ? -5.692 0.900 -7.187 1.00 95.69 77 ALA A CA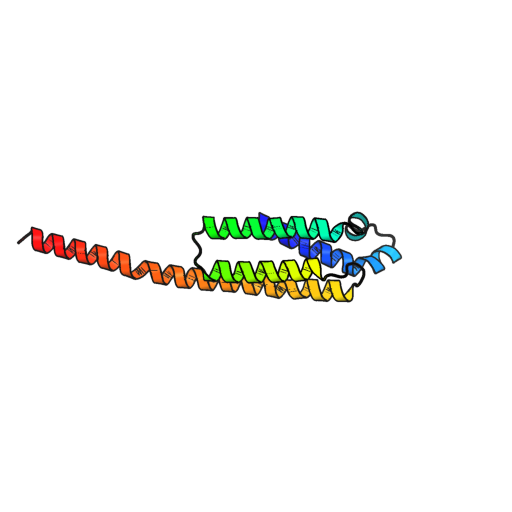 1
ATOM 582 C C . ALA A 1 77 ? -6.337 0.025 -6.102 1.00 95.69 77 ALA A C 1
ATOM 584 O O . ALA A 1 77 ? -7.323 0.431 -5.487 1.00 95.69 77 ALA A O 1
ATOM 585 N N . GLN A 1 78 ? -5.753 -1.143 -5.819 1.00 94.38 78 GLN A N 1
ATOM 586 C CA . GLN A 1 78 ? -6.236 -2.039 -4.770 1.00 94.38 78 GLN A CA 1
ATOM 587 C C . GLN A 1 78 ? -6.144 -1.393 -3.382 1.00 94.38 78 GLN A C 1
ATOM 589 O O . GLN A 1 78 ? -7.104 -1.456 -2.615 1.00 94.38 78 GLN A O 1
ATOM 594 N N . LEU A 1 79 ? -5.031 -0.721 -3.080 1.00 93.50 79 LEU A N 1
ATOM 595 C CA . LEU A 1 79 ? -4.839 -0.002 -1.822 1.00 93.50 79 LEU A CA 1
ATOM 596 C C . LEU A 1 79 ? -5.832 1.160 -1.670 1.00 93.50 79 LEU A C 1
ATOM 598 O O . LEU A 1 79 ? -6.447 1.322 -0.617 1.00 93.50 79 LEU A O 1
ATOM 602 N N . GLY A 1 80 ? -6.047 1.937 -2.735 1.00 94.50 80 GLY A N 1
ATOM 603 C CA . GLY A 1 80 ? -7.048 3.005 -2.760 1.00 94.50 80 GLY A CA 1
ATOM 604 C C . GLY A 1 80 ? -8.469 2.479 -2.550 1.00 94.50 80 GLY A C 1
ATOM 605 O O . GLY A 1 80 ? -9.231 3.053 -1.772 1.00 94.50 80 GLY A O 1
ATOM 606 N N . TRP A 1 81 ? -8.811 1.347 -3.172 1.00 95.38 81 TRP A N 1
ATOM 607 C CA . TRP A 1 81 ? -10.089 0.672 -2.953 1.00 95.38 81 TRP A CA 1
ATOM 608 C C . TRP A 1 81 ? -10.247 0.194 -1.506 1.00 95.38 81 TRP A C 1
ATOM 610 O O . TRP A 1 81 ? -11.293 0.450 -0.909 1.00 95.38 81 TRP A O 1
ATOM 620 N N . GLN A 1 82 ? -9.229 -0.442 -0.916 1.00 93.44 82 GLN A N 1
ATOM 621 C CA . GLN A 1 82 ? -9.262 -0.874 0.486 1.00 93.44 82 GLN A CA 1
ATOM 622 C C . GLN A 1 82 ? -9.522 0.314 1.418 1.00 93.44 82 GLN A C 1
ATOM 624 O O . GLN A 1 82 ? -10.486 0.291 2.176 1.00 93.44 82 GLN A O 1
ATOM 629 N N . ILE A 1 83 ? -8.719 1.377 1.321 1.00 92.62 83 ILE A N 1
ATOM 630 C CA . ILE A 1 83 ? -8.812 2.543 2.214 1.00 92.62 83 ILE A CA 1
ATOM 631 C C . ILE A 1 83 ? -10.132 3.303 2.013 1.00 92.62 83 ILE A C 1
ATOM 633 O O . ILE A 1 83 ? -10.748 3.753 2.981 1.00 92.62 83 ILE A O 1
ATOM 637 N N . GLY A 1 84 ? -10.589 3.438 0.766 1.00 91.75 84 GLY A N 1
ATOM 638 C CA . GLY A 1 84 ? -11.840 4.124 0.453 1.00 91.75 84 GLY A CA 1
ATOM 639 C C . GLY A 1 84 ? -13.065 3.374 0.975 1.00 91.75 84 GLY A C 1
ATOM 640 O O . GLY A 1 84 ? -13.946 3.978 1.591 1.00 91.75 84 GLY A O 1
ATOM 641 N N . THR A 1 85 ? -13.098 2.055 0.773 1.00 92.94 85 THR A N 1
ATOM 642 C CA . THR A 1 85 ? -14.293 1.237 1.030 1.00 92.94 85 THR A CA 1
ATOM 643 C C . THR A 1 85 ? -14.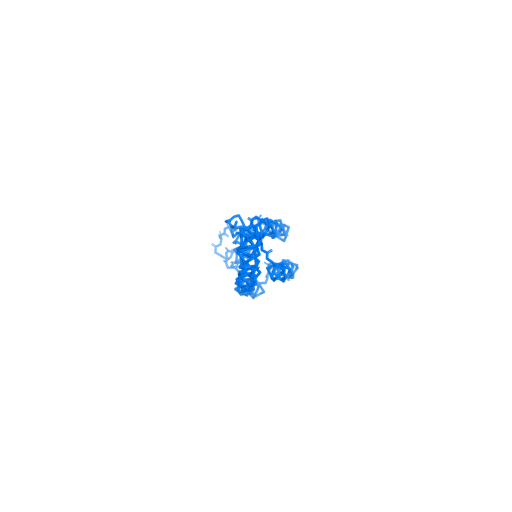339 0.586 2.404 1.00 92.94 85 THR A C 1
ATOM 645 O O . THR A 1 85 ? -15.428 0.187 2.794 1.00 92.94 85 THR A O 1
ATOM 648 N N . VAL A 1 86 ? -13.223 0.509 3.141 1.00 91.56 86 VAL A N 1
ATOM 649 C CA . VAL A 1 86 ? -13.206 -0.145 4.459 1.00 91.56 86 VAL A CA 1
ATOM 650 C C . VAL A 1 86 ? -14.209 0.501 5.415 1.00 91.56 86 VAL A C 1
ATOM 652 O O . VAL A 1 86 ? -14.208 1.723 5.608 1.00 91.56 86 VAL A O 1
ATOM 655 N N . ASP A 1 87 ? -15.060 -0.312 6.022 1.00 89.88 87 ASP A N 1
ATOM 656 C CA . ASP A 1 87 ? -15.898 0.060 7.150 1.00 89.88 87 ASP A CA 1
ATOM 657 C C . ASP A 1 87 ? -15.198 -0.338 8.449 1.00 89.88 87 ASP A C 1
ATOM 659 O O . ASP A 1 87 ? -15.240 -1.478 8.901 1.00 89.88 87 ASP A O 1
ATOM 663 N N . ILE A 1 88 ? -14.566 0.654 9.074 1.00 87.69 88 ILE A N 1
ATOM 664 C CA . ILE A 1 88 ? -13.795 0.507 10.313 1.00 87.69 88 ILE A CA 1
ATOM 665 C C . ILE A 1 88 ? -14.632 0.105 11.537 1.00 87.69 88 ILE A C 1
ATOM 667 O O . ILE A 1 88 ? -14.077 -0.117 12.612 1.00 87.69 88 ILE A O 1
ATOM 671 N N . ASN A 1 89 ? -15.960 0.074 11.411 1.00 85.00 89 ASN A N 1
ATOM 672 C CA . ASN A 1 89 ? -16.864 -0.372 12.466 1.00 85.00 89 ASN A CA 1
ATOM 673 C C . ASN A 1 89 ? -17.430 -1.774 12.195 1.00 85.00 89 ASN A C 1
ATOM 675 O O . ASN A 1 89 ? -18.158 -2.301 13.034 1.00 85.00 89 ASN A O 1
ATOM 679 N N . ASN A 1 90 ? -17.086 -2.385 11.059 1.00 87.94 90 ASN A N 1
ATOM 680 C CA . ASN A 1 90 ? -17.498 -3.728 10.690 1.00 87.94 90 ASN A CA 1
ATOM 681 C C . ASN A 1 90 ? -16.282 -4.665 10.675 1.00 87.94 90 ASN A C 1
ATOM 683 O O . ASN A 1 90 ? -15.511 -4.695 9.717 1.00 87.94 90 ASN A O 1
ATOM 687 N N . GLY A 1 91 ? -16.133 -5.472 11.729 1.00 87.12 91 GLY A N 1
ATOM 688 C CA . GLY A 1 91 ? -15.003 -6.395 11.855 1.00 87.12 91 GLY A CA 1
ATOM 689 C C . GLY A 1 91 ? -14.900 -7.418 10.716 1.00 87.12 91 GLY A C 1
ATOM 690 O O . GLY A 1 91 ? -13.793 -7.792 10.332 1.00 87.12 91 GLY A O 1
ATOM 691 N N . THR A 1 92 ? -16.022 -7.827 10.113 1.00 88.88 92 THR A N 1
ATOM 692 C CA . THR A 1 92 ? -16.016 -8.732 8.953 1.00 88.88 92 THR A CA 1
ATOM 693 C C . THR A 1 92 ? -15.454 -8.046 7.709 1.00 88.88 92 THR A C 1
ATOM 695 O O . THR A 1 92 ? -14.631 -8.641 7.017 1.00 88.88 92 THR A O 1
ATOM 698 N N . ASP A 1 93 ? -15.821 -6.785 7.454 1.00 90.44 93 ASP A N 1
ATOM 699 C CA . ASP A 1 93 ? -15.237 -6.027 6.340 1.00 90.44 93 ASP A CA 1
ATOM 700 C C . ASP A 1 93 ? -13.739 -5.771 6.573 1.00 90.44 93 ASP A C 1
ATOM 702 O O . ASP A 1 93 ? -12.933 -5.986 5.667 1.00 90.44 93 ASP A O 1
ATOM 706 N N . CYS A 1 94 ? -13.329 -5.429 7.802 1.00 89.44 94 CYS A N 1
ATOM 707 C CA . CYS A 1 94 ? -11.912 -5.319 8.172 1.00 89.44 94 CYS A CA 1
ATOM 708 C C . CYS A 1 94 ? -11.134 -6.611 7.876 1.00 89.44 94 CYS A C 1
ATOM 710 O O . CYS A 1 94 ? -10.053 -6.552 7.282 1.00 89.44 94 CYS A O 1
ATOM 712 N N . TRP A 1 95 ? -11.694 -7.774 8.220 1.00 89.25 95 TRP A N 1
ATOM 713 C CA . TRP A 1 95 ? -11.093 -9.075 7.922 1.00 89.25 95 TRP A CA 1
ATOM 714 C C . TRP A 1 95 ? -10.976 -9.338 6.415 1.00 89.25 95 TRP A C 1
ATOM 716 O O . TRP A 1 95 ? -9.919 -9.753 5.931 1.00 89.25 95 TRP A O 1
ATOM 726 N N . ASP A 1 96 ? -12.026 -9.050 5.647 1.00 91.12 96 ASP A N 1
ATOM 727 C CA . ASP A 1 96 ? -12.021 -9.237 4.195 1.00 91.12 96 ASP A CA 1
ATOM 728 C C . ASP A 1 96 ? -10.994 -8.321 3.511 1.00 91.12 96 ASP A C 1
ATOM 730 O O . ASP A 1 96 ? -10.240 -8.760 2.629 1.00 91.12 96 ASP A O 1
ATOM 734 N N . LYS A 1 97 ? -10.879 -7.061 3.957 1.00 91.44 97 LYS A N 1
ATOM 735 C CA . LYS A 1 97 ? -9.822 -6.147 3.498 1.00 91.44 97 LYS A CA 1
ATOM 736 C C . LYS A 1 97 ? -8.442 -6.655 3.888 1.00 91.44 97 LYS A C 1
ATOM 738 O O . LYS A 1 97 ? -7.558 -6.670 3.028 1.00 91.44 97 LYS A O 1
ATOM 743 N N . PHE A 1 98 ? -8.255 -7.114 5.124 1.00 88.31 98 PHE A N 1
ATOM 744 C CA . PHE A 1 98 ? -6.990 -7.677 5.588 1.00 88.31 98 PHE A CA 1
ATOM 745 C C . PHE A 1 98 ? -6.559 -8.857 4.712 1.00 88.31 98 PHE A C 1
ATOM 747 O O . PHE A 1 98 ? -5.462 -8.834 4.154 1.00 88.31 98 PHE A O 1
ATOM 754 N N . LYS A 1 99 ? -7.451 -9.823 4.475 1.00 89.75 99 LYS A N 1
ATOM 755 C CA . LYS A 1 99 ? -7.194 -10.990 3.619 1.00 89.75 99 LYS A CA 1
ATOM 756 C C . LYS A 1 99 ? -6.823 -10.600 2.188 1.00 89.75 99 LYS A C 1
ATOM 758 O O . LYS A 1 99 ? -5.980 -11.243 1.562 1.00 89.75 99 LYS A O 1
ATOM 763 N N . SER A 1 100 ? -7.408 -9.524 1.663 1.00 91.38 100 SER A N 1
ATOM 764 C CA . SER A 1 100 ? -7.069 -9.033 0.326 1.00 91.38 100 SER A CA 1
ATOM 765 C C . SER A 1 100 ? -5.620 -8.526 0.201 1.00 91.38 100 SER A C 1
ATOM 767 O O . SER A 1 100 ? -5.091 -8.513 -0.911 1.00 91.38 100 SER A O 1
ATOM 769 N N . ASN A 1 101 ? -4.927 -8.192 1.302 1.00 89.25 101 ASN A N 1
ATOM 770 C CA . ASN A 1 101 ? -3.512 -7.787 1.264 1.00 89.25 101 ASN A CA 1
ATOM 771 C C . ASN A 1 101 ? -2.580 -8.895 0.762 1.00 89.25 101 ASN A C 1
ATOM 773 O O . ASN A 1 101 ? -1.570 -8.590 0.129 1.00 89.25 101 ASN A O 1
ATOM 777 N N . SER A 1 102 ? -2.917 -10.174 0.958 1.00 89.56 102 SER A N 1
ATOM 778 C CA . SER A 1 102 ? -2.108 -11.270 0.410 1.00 89.56 102 SER A CA 1
ATOM 779 C C . SER A 1 102 ? -2.001 -11.189 -1.118 1.00 89.56 102 SER A C 1
ATOM 781 O O . SER A 1 102 ? -0.935 -11.448 -1.674 1.00 89.56 102 SER A O 1
ATOM 783 N N . TRP A 1 103 ? -3.064 -10.745 -1.799 1.00 90.44 103 TRP A N 1
ATOM 784 C CA . TRP A 1 103 ? -3.059 -10.561 -3.252 1.00 90.44 103 TRP A CA 1
ATOM 785 C C . TRP A 1 103 ? -2.178 -9.399 -3.707 1.00 90.44 103 TRP A C 1
ATOM 787 O O . TRP A 1 103 ? -1.528 -9.515 -4.743 1.00 90.44 103 TRP A O 1
ATOM 797 N N . MET A 1 104 ? -2.082 -8.320 -2.923 1.00 90.12 104 MET A N 1
ATOM 798 C CA . MET A 1 104 ? -1.186 -7.203 -3.247 1.00 90.12 104 MET A CA 1
ATOM 799 C C . MET A 1 104 ? 0.274 -7.660 -3.314 1.00 90.12 104 MET A C 1
ATOM 801 O O . MET A 1 104 ? 0.989 -7.314 -4.254 1.00 90.12 104 MET A O 1
ATOM 805 N N . GLY A 1 105 ? 0.703 -8.483 -2.350 1.00 89.62 105 GLY A N 1
ATOM 806 C CA . GLY A 1 105 ? 2.051 -9.052 -2.338 1.00 89.62 105 GLY A CA 1
ATOM 807 C C . GLY A 1 105 ? 2.332 -9.906 -3.576 1.00 89.62 105 GLY A C 1
ATOM 808 O O . GLY A 1 105 ? 3.388 -9.768 -4.192 1.00 89.62 105 GLY A O 1
ATOM 809 N N . VAL A 1 106 ? 1.362 -10.731 -3.987 1.00 92.62 106 VAL A N 1
ATOM 810 C CA . VAL A 1 106 ? 1.463 -11.568 -5.194 1.00 92.62 106 VAL A CA 1
ATOM 811 C C . VAL A 1 106 ? 1.566 -10.717 -6.462 1.00 92.62 106 VAL A C 1
ATOM 813 O O . VAL A 1 106 ? 2.433 -10.983 -7.292 1.00 92.62 106 VAL A O 1
ATOM 816 N N . ILE A 1 107 ? 0.732 -9.681 -6.604 1.00 92.38 107 ILE A N 1
ATOM 817 C CA . ILE A 1 107 ? 0.745 -8.772 -7.763 1.00 92.38 107 ILE A CA 1
ATOM 818 C C . ILE A 1 107 ? 2.105 -8.084 -7.893 1.00 92.38 107 ILE A C 1
ATOM 820 O O . ILE A 1 107 ? 2.715 -8.112 -8.964 1.00 92.38 107 ILE A O 1
ATOM 824 N N . LEU A 1 108 ? 2.605 -7.497 -6.803 1.00 90.50 108 LEU A N 1
ATOM 825 C CA . LEU A 1 108 ? 3.875 -6.778 -6.818 1.00 90.50 108 LEU A CA 1
ATOM 826 C C . LEU A 1 108 ? 5.055 -7.722 -7.086 1.00 90.50 108 LEU A C 1
ATOM 828 O O . LEU A 1 108 ? 5.931 -7.396 -7.886 1.00 90.50 108 LEU A O 1
ATOM 832 N N . PHE A 1 109 ? 5.060 -8.907 -6.468 1.00 92.81 109 PHE A N 1
ATOM 833 C CA . PHE A 1 109 ? 6.079 -9.928 -6.707 1.00 92.81 109 PHE A CA 1
ATOM 834 C C . PHE A 1 109 ? 6.096 -10.385 -8.170 1.00 92.81 109 PHE A C 1
ATOM 836 O O . PHE A 1 109 ? 7.156 -10.400 -8.794 1.00 92.81 109 PHE A O 1
ATOM 843 N N . ALA A 1 110 ? 4.928 -10.688 -8.743 1.00 93.00 110 ALA A N 1
ATOM 844 C CA . ALA A 1 110 ? 4.810 -11.074 -10.145 1.00 93.00 110 ALA A CA 1
ATOM 845 C C . ALA A 1 110 ? 5.325 -9.971 -11.085 1.00 93.00 110 ALA A C 1
ATOM 847 O O . ALA A 1 110 ? 6.056 -10.268 -12.027 1.00 93.00 110 ALA A O 1
ATOM 848 N N . GLY A 1 111 ? 5.017 -8.702 -10.795 1.00 91.38 111 GLY A N 1
ATOM 849 C CA . GLY A 1 111 ? 5.528 -7.555 -11.550 1.00 91.38 111 GLY A CA 1
ATOM 850 C C . GLY A 1 111 ? 7.050 -7.425 -11.508 1.00 91.38 111 GLY A C 1
ATOM 851 O O . GLY A 1 111 ? 7.670 -7.191 -12.543 1.00 91.38 111 GLY A O 1
ATOM 852 N N . ILE A 1 112 ? 7.665 -7.628 -10.338 1.00 91.75 112 ILE A N 1
ATOM 853 C CA . ILE A 1 112 ? 9.129 -7.617 -10.179 1.00 91.75 112 ILE A CA 1
ATOM 854 C C . ILE A 1 112 ? 9.767 -8.759 -10.976 1.00 91.75 112 ILE A C 1
ATOM 856 O O . ILE A 1 112 ? 10.738 -8.531 -11.699 1.00 91.75 112 ILE A O 1
ATOM 860 N N . VAL A 1 113 ? 9.223 -9.976 -10.881 1.00 92.56 113 VAL A N 1
ATOM 861 C CA . VAL A 1 113 ? 9.736 -11.142 -11.616 1.00 92.56 113 VAL A CA 1
ATOM 862 C C . VAL A 1 113 ? 9.620 -10.922 -13.122 1.00 92.56 113 VAL A C 1
ATOM 864 O O . VAL A 1 113 ? 10.615 -11.057 -13.830 1.00 92.56 113 VAL A O 1
ATOM 867 N N . ALA A 1 114 ? 8.444 -10.520 -13.610 1.00 91.38 114 ALA A N 1
ATOM 868 C CA . ALA A 1 114 ? 8.210 -10.250 -15.027 1.00 91.38 114 ALA A CA 1
ATOM 869 C C . ALA A 1 114 ? 9.137 -9.148 -15.560 1.00 91.38 114 ALA A C 1
ATOM 871 O O . ALA A 1 114 ? 9.763 -9.314 -16.604 1.00 91.38 114 ALA A O 1
ATOM 872 N N . SER A 1 115 ? 9.281 -8.056 -14.808 1.00 90.00 115 SER A N 1
ATOM 873 C CA . SER A 1 115 ? 10.182 -6.959 -15.155 1.00 90.00 115 SER A CA 1
ATOM 874 C C . SER A 1 115 ? 11.647 -7.400 -15.209 1.00 90.00 115 SER A C 1
ATOM 876 O O . SER A 1 115 ? 12.366 -7.040 -16.139 1.00 90.00 115 SER A O 1
ATOM 878 N N . THR A 1 116 ? 12.088 -8.221 -14.252 1.00 89.69 116 THR A N 1
ATOM 879 C CA . THR A 1 116 ? 13.465 -8.738 -14.203 1.00 89.69 116 THR A CA 1
ATOM 880 C C . THR A 1 116 ? 13.759 -9.692 -15.362 1.00 89.69 116 THR A C 1
ATOM 882 O O . THR A 1 116 ? 14.856 -9.661 -15.919 1.00 89.69 116 THR A O 1
ATOM 885 N N . LEU A 1 117 ? 12.785 -10.522 -15.751 1.00 90.69 117 LEU A N 1
ATOM 886 C CA . LEU A 1 117 ? 12.906 -11.410 -16.908 1.00 90.69 117 LEU A CA 1
ATOM 887 C C . LEU A 1 117 ? 13.021 -10.619 -18.215 1.00 90.69 117 LEU A C 1
ATOM 889 O O . LEU A 1 117 ? 13.934 -10.882 -18.989 1.00 90.69 117 LEU A O 1
ATOM 893 N N . LEU A 1 118 ? 12.170 -9.611 -18.416 1.00 88.69 118 LEU A N 1
ATOM 894 C CA . LEU A 1 118 ? 12.226 -8.741 -19.596 1.00 88.69 118 LEU A CA 1
ATOM 895 C C . LEU A 1 118 ? 13.520 -7.924 -19.655 1.00 88.69 118 LEU A C 1
ATOM 897 O O . LEU A 1 118 ? 14.162 -7.858 -20.698 1.00 88.69 118 LEU A O 1
ATOM 901 N N . LYS A 1 119 ? 13.974 -7.391 -18.516 1.00 83.88 119 LYS A N 1
ATOM 902 C CA . LYS A 1 119 ? 15.256 -6.679 -18.419 1.00 83.88 119 LYS A CA 1
ATOM 903 C C . LYS A 1 119 ? 16.430 -7.545 -18.884 1.00 83.88 119 LYS A C 1
ATOM 905 O O . LYS A 1 119 ? 17.342 -7.038 -19.528 1.00 83.88 119 LYS A O 1
ATOM 910 N N . LYS A 1 120 ? 16.395 -8.853 -18.595 1.00 75.38 120 LYS A N 1
ATOM 911 C CA . LYS A 1 120 ? 17.405 -9.823 -19.040 1.00 75.38 120 LYS A CA 1
ATOM 912 C C . LYS A 1 120 ? 17.368 -10.078 -20.551 1.00 75.38 120 LYS A C 1
ATOM 914 O O . LYS A 1 120 ? 18.402 -10.451 -21.091 1.00 75.38 120 LYS A O 1
ATOM 919 N N . GLU A 1 121 ? 16.231 -9.912 -21.225 1.00 69.19 121 GLU A N 1
ATOM 920 C CA . GLU A 1 121 ? 16.114 -10.089 -22.683 1.00 69.19 121 GLU A CA 1
ATOM 921 C C . GLU A 1 121 ? 16.643 -8.890 -23.477 1.00 69.19 121 GLU A C 1
ATOM 923 O O . GLU A 1 121 ? 17.149 -9.074 -24.582 1.00 69.19 121 GLU A O 1
ATOM 928 N N . GLU A 1 122 ? 16.614 -7.685 -22.905 1.00 59.47 122 GLU A N 1
ATOM 929 C CA . GLU A 1 122 ? 17.202 -6.490 -23.528 1.00 59.47 122 GLU A CA 1
ATOM 930 C C . GLU A 1 122 ? 18.744 -6.506 -23.480 1.00 59.47 122 GLU A C 1
ATOM 932 O O . GLU A 1 122 ? 19.407 -5.989 -24.373 1.00 59.47 122 GLU A O 1
ATOM 937 N N . THR A 1 123 ? 19.345 -7.169 -22.485 1.00 58.97 123 THR A N 1
ATOM 938 C CA . THR A 1 123 ? 20.808 -7.190 -22.278 1.00 58.97 123 THR A CA 1
ATOM 939 C C . THR A 1 123 ? 21.694 -8.179 -23.091 1.00 58.97 123 THR A C 1
ATOM 941 O O . THR A 1 123 ? 22.907 -7.969 -23.072 1.00 58.97 123 THR A O 1
ATOM 944 N N . PRO A 1 124 ? 21.248 -9.238 -23.813 1.00 56.56 124 PRO A N 1
ATOM 945 C CA . PRO A 1 124 ? 22.180 -10.235 -24.379 1.00 56.56 124 PRO A CA 1
ATOM 946 C C . PRO A 1 124 ? 22.579 -10.046 -25.852 1.00 56.56 124 PRO A C 1
ATOM 948 O O . PRO A 1 124 ? 23.431 -10.798 -26.332 1.00 56.56 124 PRO A O 1
ATOM 951 N N . ILE A 1 125 ? 21.952 -9.129 -26.600 1.00 58.22 125 ILE A N 1
ATOM 952 C CA . ILE A 1 125 ? 22.174 -9.005 -28.058 1.00 58.22 125 ILE A CA 1
ATOM 953 C C . ILE A 1 125 ? 23.040 -7.791 -28.408 1.00 58.22 125 ILE A C 1
ATOM 955 O O . ILE A 1 125 ? 23.824 -7.872 -29.350 1.00 58.22 125 ILE A O 1
ATOM 959 N N . GLU A 1 126 ? 22.954 -6.702 -27.645 1.00 57.69 126 GLU A N 1
ATOM 960 C CA . GLU A 1 126 ? 23.714 -5.481 -27.932 1.00 57.69 126 GLU A CA 1
ATOM 961 C C . GLU A 1 126 ? 25.212 -5.675 -27.669 1.00 57.69 126 GLU A C 1
ATOM 963 O O . GLU A 1 126 ? 26.015 -5.443 -28.563 1.00 57.69 126 GLU A O 1
ATOM 968 N N . SER A 1 127 ? 25.584 -6.290 -26.542 1.00 58.50 127 SER A N 1
ATOM 969 C CA . SER A 1 127 ? 26.977 -6.667 -26.238 1.00 58.50 127 SER A CA 1
ATOM 970 C C . SER A 1 127 ? 27.596 -7.607 -27.280 1.00 58.50 127 SER A C 1
ATOM 972 O O . SER A 1 127 ? 28.769 -7.477 -27.612 1.00 58.50 127 SER A O 1
ATOM 974 N N . ARG A 1 128 ? 26.798 -8.517 -27.854 1.00 58.62 128 ARG A N 1
ATOM 975 C CA . ARG A 1 128 ? 27.258 -9.491 -28.856 1.00 58.62 128 ARG A CA 1
ATOM 976 C C . ARG A 1 128 ? 27.313 -8.926 -30.279 1.00 58.62 128 ARG A C 1
ATOM 978 O O . ARG A 1 128 ? 27.920 -9.557 -31.139 1.00 58.62 128 ARG A O 1
ATOM 985 N N . LYS A 1 129 ? 26.648 -7.796 -30.54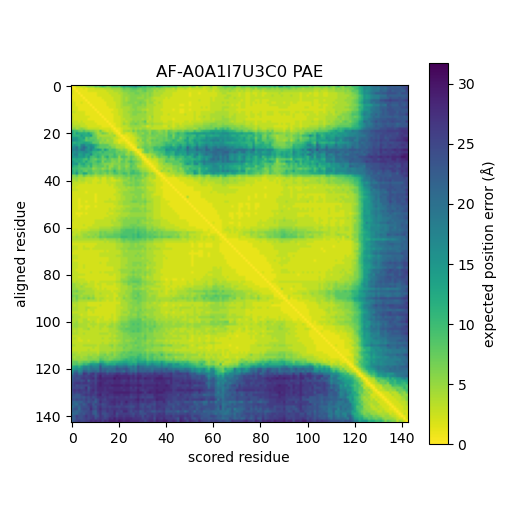9 1.00 57.94 129 LYS A N 1
ATOM 986 C CA . LYS A 1 129 ? 26.786 -7.046 -31.806 1.00 57.94 129 LYS A CA 1
ATOM 987 C C . LYS A 1 129 ? 28.010 -6.146 -31.755 1.00 57.94 129 LYS A C 1
ATOM 989 O O . LYS A 1 129 ? 28.836 -6.260 -32.646 1.00 57.94 129 LYS A O 1
ATOM 994 N N . THR A 1 130 ? 28.192 -5.381 -30.679 1.00 59.81 130 THR A N 1
ATOM 995 C CA . THR A 1 130 ? 29.346 -4.483 -30.527 1.00 59.81 130 THR A CA 1
ATOM 996 C C . THR A 1 130 ? 30.671 -5.243 -30.581 1.00 59.81 130 THR A C 1
ATOM 998 O O . THR A 1 130 ? 31.564 -4.845 -31.312 1.00 59.81 130 THR A O 1
ATOM 1001 N N . GLU A 1 131 ? 30.764 -6.399 -29.916 1.00 63.09 131 GLU A N 1
ATOM 1002 C CA . GLU A 1 131 ? 31.970 -7.243 -29.936 1.00 63.09 131 GLU A CA 1
ATOM 1003 C C . GLU A 1 131 ? 32.230 -7.882 -31.316 1.00 63.09 131 GLU A C 1
ATOM 1005 O O . GLU A 1 131 ? 33.372 -8.144 -31.686 1.00 63.09 131 GLU A O 1
ATOM 1010 N N . LYS A 1 132 ? 31.176 -8.117 -32.112 1.00 64.56 132 LYS A N 1
ATOM 1011 C CA . LYS A 1 132 ? 31.301 -8.638 -33.482 1.00 64.56 132 LYS A CA 1
ATOM 1012 C C . LYS A 1 132 ? 31.673 -7.550 -34.480 1.00 64.56 132 LYS A C 1
ATOM 1014 O O . LYS A 1 132 ? 32.459 -7.826 -35.376 1.00 64.56 132 LYS A O 1
ATOM 1019 N N . ASP A 1 133 ? 31.102 -6.361 -34.336 1.00 66.50 133 ASP A N 1
ATOM 1020 C CA . ASP A 1 133 ? 31.365 -5.216 -35.205 1.00 66.50 133 ASP A CA 1
ATOM 1021 C C . ASP A 1 133 ? 32.793 -4.690 -34.967 1.00 66.50 133 ASP A C 1
ATOM 1023 O O . ASP A 1 133 ? 33.537 -4.500 -35.923 1.00 66.50 133 ASP A O 1
ATOM 1027 N N . GLU A 1 134 ? 33.241 -4.625 -33.708 1.00 70.31 134 GLU A N 1
ATOM 1028 C CA . GLU A 1 134 ? 34.622 -4.274 -33.337 1.00 70.31 134 GLU A CA 1
ATOM 1029 C C . GLU A 1 134 ? 35.639 -5.310 -33.860 1.00 70.31 134 GLU A C 1
ATOM 1031 O O . GLU A 1 134 ? 36.673 -4.953 -34.423 1.00 70.31 134 GLU A O 1
ATOM 1036 N N . GLN A 1 135 ? 35.309 -6.606 -33.797 1.00 72.44 135 GLN A N 1
ATOM 1037 C CA . GLN A 1 135 ? 36.151 -7.670 -34.358 1.00 72.44 135 GLN A CA 1
ATOM 1038 C C . GLN A 1 135 ? 36.185 -7.673 -35.898 1.00 72.44 135 GLN A C 1
ATOM 1040 O O . GLN A 1 135 ? 37.176 -8.107 -36.488 1.00 72.44 135 GLN A O 1
ATOM 1045 N N . ILE A 1 136 ? 35.125 -7.215 -36.569 1.00 71.31 136 ILE A N 1
ATOM 1046 C CA . ILE A 1 136 ? 35.097 -7.066 -38.032 1.00 71.31 136 ILE A CA 1
ATOM 1047 C C . ILE A 1 136 ? 35.948 -5.864 -38.457 1.00 71.31 136 ILE A C 1
ATOM 1049 O O . ILE A 1 136 ? 36.720 -5.981 -39.410 1.00 71.31 136 ILE A O 1
ATOM 1053 N N . ASP A 1 137 ? 35.869 -4.750 -37.732 1.00 71.06 137 ASP A N 1
ATOM 1054 C CA . ASP A 1 137 ? 36.648 -3.544 -38.020 1.00 71.06 137 ASP A CA 1
ATOM 1055 C C . ASP A 1 137 ? 38.159 -3.763 -37.815 1.00 71.06 137 ASP A C 1
ATOM 1057 O O . ASP A 1 137 ? 38.960 -3.319 -38.641 1.00 71.06 137 ASP A O 1
ATOM 1061 N N . ASP A 1 138 ? 38.567 -4.538 -36.803 1.00 71.75 138 ASP A N 1
ATOM 1062 C CA . ASP A 1 138 ? 39.972 -4.929 -36.598 1.00 71.75 138 ASP A CA 1
ATOM 1063 C C . ASP A 1 138 ? 40.530 -5.793 -37.747 1.00 71.75 138 ASP A C 1
ATOM 1065 O O . ASP A 1 138 ? 41.689 -5.650 -38.154 1.00 71.75 138 ASP A O 1
ATOM 1069 N N . VAL A 1 139 ? 39.712 -6.682 -38.318 1.00 71.62 139 VAL A N 1
ATOM 1070 C CA . VAL A 1 139 ? 40.107 -7.530 -39.459 1.00 71.62 139 VAL A CA 1
ATOM 1071 C C . VAL A 1 139 ? 40.203 -6.718 -40.755 1.00 71.62 139 VAL A C 1
ATOM 1073 O O . VAL A 1 139 ? 41.099 -6.954 -41.567 1.00 71.62 139 VAL A O 1
ATOM 1076 N N . VAL A 1 140 ? 39.318 -5.737 -40.948 1.00 72.12 140 VAL A N 1
ATOM 1077 C CA . VAL A 1 140 ? 39.333 -4.843 -42.118 1.00 72.12 140 VAL A CA 1
ATOM 1078 C C . VAL A 1 140 ? 40.475 -3.823 -42.040 1.00 72.12 140 VAL A C 1
ATOM 1080 O O . VAL A 1 140 ? 41.060 -3.497 -43.065 1.00 72.12 140 VAL A O 1
ATOM 1083 N N . SER A 1 141 ? 40.835 -3.354 -40.843 1.00 69.69 141 SER A N 1
ATOM 1084 C CA . SER A 1 141 ? 41.935 -2.403 -40.611 1.00 69.69 141 SER A CA 1
ATOM 1085 C C . SER A 1 141 ? 43.335 -3.031 -40.753 1.00 69.69 141 SER A C 1
ATOM 1087 O O . SER A 1 141 ? 44.317 -2.331 -40.999 1.00 69.69 141 SER A O 1
ATOM 1089 N N . SER A 1 142 ? 43.441 -4.358 -40.615 1.00 68.56 142 SER A N 1
ATOM 1090 C CA . SER A 1 142 ? 44.703 -5.112 -40.699 1.00 68.56 142 SER A CA 1
ATOM 1091 C C . SER A 1 142 ? 44.990 -5.754 -42.069 1.00 68.56 142 SER A C 1
ATOM 1093 O O . SER A 1 142 ? 46.013 -6.433 -42.208 1.00 68.56 142 SER A O 1
ATOM 1095 N N . SER A 1 143 ? 44.130 -5.526 -43.072 1.00 60.69 143 SER A N 1
ATOM 1096 C CA . SER A 1 143 ? 44.274 -5.995 -44.466 1.00 60.69 143 SER A CA 1
ATOM 1097 C C . SER A 1 143 ? 44.614 -4.852 -45.421 1.00 60.69 143 SER A C 1
ATOM 1099 O O . SER A 1 143 ? 45.435 -5.084 -46.338 1.00 60.69 143 SER A O 1
#

pLDDT: mean 84.5, std 11.72, range [56.56, 97.12]

Sequence (143 aa):
MYAAALQWTLVYDTIYAHQDKADDIMIGVKSTALRLGEDTKKWLSAFGIGTVASLTACGIASDQTWPYYVALAATTAQLGWQIGTVDINNGTDCWDKFKSNSWMGVILFAGIVASTLLKKEETPIESRKTEKDEQIDDVVSSS

Solvent-accessible surface area (backbone atoms only — not comparable to full-atom values): 7534 Å² total; per-residue (Å²): 94,68,66,20,51,54,28,47,47,54,37,47,52,52,39,44,40,25,36,48,41,68,58,32,58,76,73,70,51,89,49,71,38,70,74,41,53,87,50,40,57,59,55,40,49,54,30,49,52,49,19,53,53,36,45,52,52,44,41,60,77,61,72,58,40,72,50,31,56,53,21,49,49,53,41,49,52,50,50,50,48,44,60,70,67,58,42,71,88,38,34,68,50,20,47,55,50,44,62,51,50,61,54,45,55,51,42,42,50,51,13,49,52,52,14,54,55,52,56,57,66,68,61,67,56,59,63,58,44,54,58,49,53,54,54,49,50,54,56,62,75,74,108

Nearest PDB structures (foldseek):
  7bpu-assembly2_B  TM=8.486E-01  e=6.189E-02  Methanocaldococcus jannaschii DSM 2661
  4od4-assembly1_A  TM=8.156E-01  e=9.488E-02  Aeropyrum pernix K1
  1oed-assembly1_E  TM=3.877E-01  e=8.938E-01  Torpedo marmorata
  7niw-assembly1_A  TM=1.871E-01  e=9.370E+00  Homo sapiens

Radius of gyration: 23.36 Å; Cα contacts (8 Å, |Δi|>4): 121; chains: 1; bounding box: 62×21×73 Å